Protein AF-A0A925CGX0-F1 (afdb_monomer_lite)

Sequence (48 aa):
MSPRLTAGLYLCGDYRESGTFDGALLSGRKAADAVMADYAARDTGVMA

Structure (mmCIF, N/CA/C/O backbone):
data_AF-A0A925CGX0-F1
#
_entry.id   AF-A0A925CGX0-F1
#
loop_
_atom_site.group_PDB
_atom_site.id
_atom_site.type_symbol
_atom_site.label_atom_id
_atom_site.label_alt_id
_atom_site.label_comp_id
_atom_site.label_asym_id
_atom_site.label_entity_id
_atom_site.label_seq_id
_atom_site.pdbx_PDB_ins_code
_atom_site.Cartn_x
_atom_site.Cartn_y
_atom_site.Cartn_z
_atom_site.occupancy
_atom_site.B_iso_or_equiv
_atom_site.auth_seq_id
_atom_site.auth_comp_id
_atom_site.auth_asym_id
_atom_site.auth_atom_id
_atom_site.pdbx_PDB_model_num
ATOM 1 N N . MET A 1 1 ? 3.227 6.852 -5.331 1.00 84.56 1 MET A N 1
ATOM 2 C CA . MET A 1 1 ? 1.830 6.364 -5.372 1.00 84.56 1 MET A CA 1
ATOM 3 C C . MET A 1 1 ? 1.435 5.837 -3.996 1.00 84.56 1 MET A C 1
ATOM 5 O O . MET A 1 1 ? 2.320 5.391 -3.277 1.00 84.56 1 MET A O 1
ATOM 9 N N . SER A 1 2 ? 0.158 5.907 -3.603 1.00 94.25 2 SER A N 1
ATOM 10 C CA . SER A 1 2 ? -0.283 5.353 -2.310 1.00 94.25 2 SER A CA 1
ATOM 11 C C . SER A 1 2 ? -0.123 3.824 -2.284 1.00 94.25 2 SER A C 1
ATOM 13 O O . SER A 1 2 ? -0.514 3.183 -3.261 1.00 94.25 2 SER A O 1
ATOM 15 N N . PRO A 1 3 ? 0.412 3.215 -1.210 1.00 97.50 3 PRO A N 1
ATOM 16 C CA . PRO A 1 3 ? 0.432 1.760 -1.056 1.00 97.50 3 PRO A CA 1
ATOM 17 C C . PRO A 1 3 ? -0.944 1.186 -0.686 1.00 97.50 3 PRO A C 1
ATOM 19 O O . PRO A 1 3 ? -1.142 -0.013 -0.833 1.00 97.50 3 PRO A O 1
ATOM 22 N N . ARG A 1 4 ? -1.896 2.011 -0.226 1.00 97.69 4 ARG A N 1
ATOM 23 C CA . ARG A 1 4 ? -3.245 1.575 0.171 1.00 97.69 4 ARG A CA 1
ATOM 24 C C . ARG A 1 4 ? -4.134 1.410 -1.057 1.00 97.69 4 ARG A C 1
ATOM 26 O O . ARG A 1 4 ? -4.335 2.384 -1.784 1.00 97.69 4 ARG A O 1
ATOM 33 N N . LEU A 1 5 ? -4.668 0.205 -1.257 1.00 96.94 5 LEU A N 1
ATOM 34 C CA . LEU A 1 5 ? -5.654 -0.079 -2.304 1.00 96.94 5 LEU A CA 1
ATOM 35 C C . LEU A 1 5 ? -7.081 0.020 -1.755 1.00 96.94 5 LEU A C 1
ATOM 37 O O . LEU A 1 5 ? -7.929 0.689 -2.334 1.00 96.94 5 LEU A O 1
ATOM 41 N N . THR A 1 6 ? -7.323 -0.633 -0.621 1.00 96.88 6 THR A N 1
ATOM 42 C CA . THR A 1 6 ? -8.565 -0.554 0.158 1.00 96.88 6 THR A CA 1
ATOM 43 C C . THR A 1 6 ? -8.246 -0.823 1.633 1.00 96.88 6 THR A C 1
ATOM 45 O O . THR A 1 6 ? -7.092 -1.086 1.979 1.00 96.88 6 THR A O 1
ATOM 48 N N . ALA A 1 7 ? -9.239 -0.732 2.517 1.00 95.12 7 ALA A N 1
ATOM 49 C CA . ALA A 1 7 ? -9.058 -0.935 3.949 1.00 95.12 7 ALA A CA 1
ATOM 50 C C . ALA A 1 7 ? -8.402 -2.297 4.240 1.00 95.12 7 ALA A C 1
ATOM 52 O O . ALA A 1 7 ? -8.927 -3.347 3.875 1.00 95.12 7 ALA A O 1
ATOM 53 N N . GLY A 1 8 ? -7.233 -2.269 4.887 1.00 95.69 8 GLY A N 1
ATOM 54 C CA . GLY A 1 8 ? -6.474 -3.473 5.231 1.00 95.69 8 GLY A CA 1
ATOM 55 C C . GLY A 1 8 ? -5.759 -4.166 4.064 1.00 95.69 8 GLY A C 1
ATOM 56 O O . GLY A 1 8 ? -5.126 -5.192 4.300 1.00 95.69 8 GLY A O 1
ATOM 57 N N . LEU A 1 9 ? -5.813 -3.628 2.838 1.00 97.69 9 LEU A N 1
ATOM 58 C CA . LEU A 1 9 ? -5.141 -4.194 1.665 1.00 97.69 9 LEU A CA 1
ATOM 59 C C . LEU A 1 9 ? -4.139 -3.204 1.063 1.00 97.69 9 LEU A C 1
ATOM 61 O O . LEU A 1 9 ? -4.491 -2.095 0.644 1.00 97.69 9 LEU A O 1
ATOM 65 N N . TYR A 1 10 ? -2.889 -3.651 0.960 1.00 98.31 10 TYR A N 1
ATOM 66 C CA . TYR A 1 10 ? -1.753 -2.842 0.531 1.00 98.31 10 TYR A CA 1
ATOM 67 C C . TYR A 1 10 ? -1.038 -3.499 -0.647 1.00 98.31 10 TYR A C 1
ATOM 69 O O . TYR A 1 10 ? -0.995 -4.723 -0.756 1.00 98.31 10 TYR A O 1
ATOM 77 N N . LEU A 1 11 ? -0.464 -2.678 -1.523 1.00 97.81 11 LEU A N 1
ATOM 78 C CA . LEU A 1 11 ? 0.286 -3.112 -2.696 1.00 97.81 11 LEU A CA 1
ATOM 79 C C . LEU A 1 11 ? 1.759 -2.725 -2.572 1.00 97.81 11 LEU A C 1
ATOM 81 O O . LEU A 1 11 ? 2.087 -1.568 -2.299 1.00 97.81 11 LEU A O 1
ATOM 85 N N . CYS A 1 12 ? 2.631 -3.673 -2.891 1.00 98.00 12 CYS A N 1
ATOM 86 C CA . CYS A 1 12 ? 4.056 -3.470 -3.121 1.00 98.00 12 CYS A CA 1
ATOM 87 C C . CYS A 1 12 ? 4.520 -4.337 -4.303 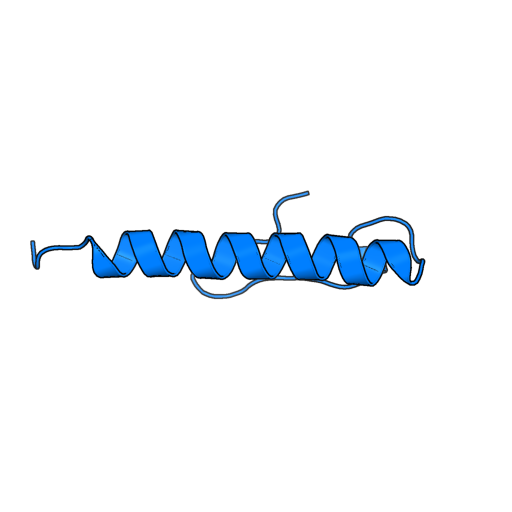1.00 98.00 12 CYS A C 1
ATOM 89 O O . CYS A 1 12 ? 3.772 -5.175 -4.810 1.00 98.00 12 CYS A O 1
ATOM 91 N N . GLY A 1 13 ? 5.730 -4.076 -4.776 1.00 97.44 13 GLY A N 1
ATOM 92 C CA . GLY A 1 13 ? 6.327 -4.685 -5.957 1.00 97.44 13 GLY A CA 1
ATOM 93 C C . GLY A 1 13 ? 7.119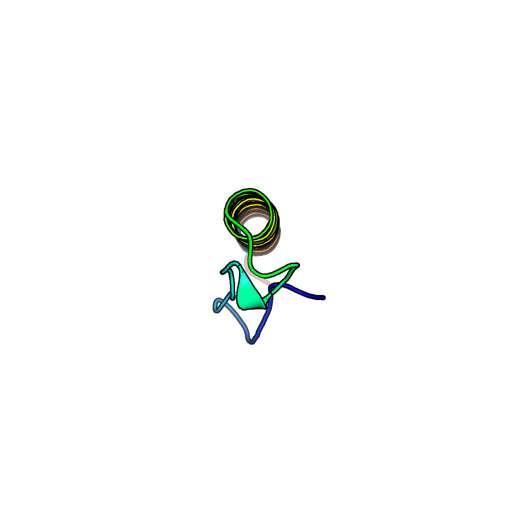 -3.651 -6.749 1.00 97.44 13 GLY A C 1
ATOM 94 O O . GLY A 1 13 ? 6.850 -2.453 -6.686 1.00 97.44 13 GLY A O 1
ATOM 95 N N . ASP A 1 14 ? 8.087 -4.114 -7.521 1.00 96.88 14 ASP A N 1
ATOM 96 C CA . ASP A 1 14 ? 8.900 -3.290 -8.418 1.00 96.88 14 ASP A CA 1
ATOM 97 C C . ASP A 1 14 ? 8.060 -2.482 -9.425 1.00 96.88 14 ASP A C 1
ATOM 99 O O . ASP A 1 14 ? 8.374 -1.318 -9.684 1.00 96.88 14 ASP A O 1
ATOM 103 N N . TYR A 1 15 ? 6.943 -3.040 -9.906 1.00 95.25 15 TYR A N 1
ATOM 104 C CA . TYR A 1 15 ? 5.976 -2.358 -10.784 1.00 95.25 15 TYR A CA 1
ATOM 105 C C . TYR A 1 15 ? 5.324 -1.111 -10.156 1.00 95.25 15 TYR A C 1
AT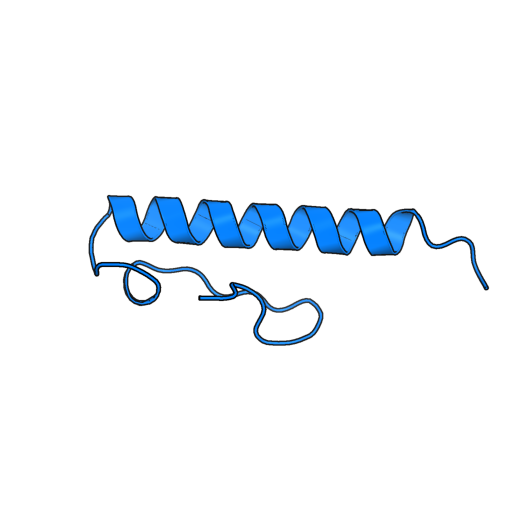OM 107 O O . TYR A 1 15 ? 4.711 -0.306 -10.857 1.00 95.25 15 TYR A O 1
ATOM 115 N N . ARG A 1 16 ? 5.406 -0.955 -8.828 1.00 94.81 16 ARG A N 1
ATOM 116 C CA . ARG A 1 16 ? 4.894 0.218 -8.099 1.00 94.81 16 ARG A CA 1
ATOM 117 C C . ARG A 1 16 ? 5.869 1.394 -8.125 1.00 94.81 16 ARG A C 1
ATOM 119 O O . ARG A 1 16 ? 5.466 2.499 -7.765 1.00 94.81 16 ARG A O 1
ATOM 126 N N . GLU A 1 17 ? 7.121 1.146 -8.506 1.00 94.56 17 GLU A N 1
ATOM 127 C CA . GLU A 1 17 ? 8.206 2.127 -8.560 1.00 94.56 17 GLU A CA 1
ATOM 128 C C . GLU A 1 17 ? 8.892 2.070 -9.941 1.00 94.56 17 GLU A C 1
ATOM 130 O O . GLU A 1 17 ? 8.291 2.496 -10.923 1.00 94.56 17 GLU A O 1
ATOM 135 N N . SER A 1 18 ? 10.131 1.568 -10.040 1.00 93.62 18 SER A N 1
ATOM 136 C CA . SER A 1 18 ? 10.968 1.629 -11.251 1.00 93.62 18 SER A CA 1
ATOM 137 C C . SER A 1 18 ? 11.226 0.285 -11.947 1.00 93.62 18 SER A C 1
ATOM 139 O O . SER A 1 18 ? 12.069 0.236 -12.839 1.00 93.62 18 SER A O 1
ATOM 141 N N . GLY A 1 19 ? 10.573 -0.815 -11.550 1.00 96.06 19 GLY A N 1
ATOM 142 C CA . GLY A 1 19 ? 10.838 -2.143 -12.136 1.00 96.06 19 GLY A CA 1
ATOM 143 C C . GLY A 1 19 ? 12.220 -2.720 -11.787 1.00 96.06 19 GLY A C 1
ATOM 144 O O . GLY A 1 19 ? 12.783 -3.502 -12.546 1.00 96.06 19 GLY A O 1
ATOM 145 N N . THR A 1 20 ? 12.811 -2.286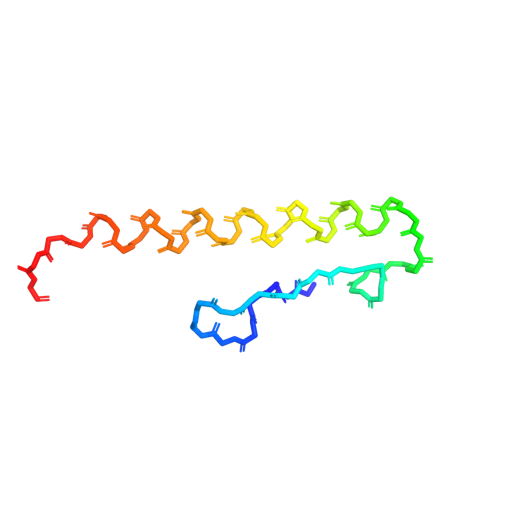 -10.671 1.00 97.62 20 THR A N 1
ATOM 146 C CA . THR A 1 20 ? 14.129 -2.731 -10.190 1.00 97.62 20 THR A CA 1
ATOM 147 C C . THR A 1 20 ? 14.018 -3.394 -8.818 1.00 97.62 20 THR A C 1
ATOM 149 O O . THR A 1 20 ? 13.029 -3.206 -8.106 1.00 97.62 20 THR A O 1
ATOM 152 N N . PHE A 1 21 ? 15.064 -4.116 -8.400 1.00 97.75 21 PHE A N 1
ATOM 153 C CA . PHE A 1 21 ? 15.151 -4.674 -7.044 1.00 97.75 21 PHE A CA 1
ATOM 154 C C . PHE A 1 21 ? 15.021 -3.599 -5.959 1.00 97.75 21 PHE A C 1
ATOM 156 O O . PHE A 1 21 ? 14.224 -3.755 -5.035 1.00 97.75 21 PHE A O 1
ATOM 163 N N . ASP A 1 22 ? 15.725 -2.475 -6.105 1.00 98.00 22 ASP A N 1
ATOM 164 C CA . ASP A 1 22 ? 15.614 -1.355 -5.164 1.00 98.00 22 ASP A CA 1
ATOM 165 C C . ASP A 1 22 ? 14.198 -0.767 -5.149 1.00 98.00 22 ASP A C 1
ATOM 167 O O . ASP A 1 22 ? 13.671 -0.436 -4.087 1.00 98.00 22 ASP A O 1
ATOM 171 N N . GLY A 1 23 ? 13.537 -0.709 -6.310 1.00 97.62 23 GLY A N 1
ATOM 172 C CA . GLY A 1 23 ? 12.132 -0.319 -6.415 1.00 97.62 23 GLY A CA 1
ATOM 173 C C . GLY A 1 23 ? 11.201 -1.262 -5.644 1.00 97.62 23 GLY A C 1
ATOM 174 O O . GLY A 1 23 ? 10.313 -0.798 -4.923 1.00 97.62 23 GLY A O 1
ATOM 175 N N . ALA A 1 24 ? 11.431 -2.578 -5.717 1.00 98.31 24 ALA A N 1
ATOM 176 C CA . ALA A 1 24 ? 10.678 -3.555 -4.932 1.00 98.31 24 ALA A CA 1
ATOM 177 C C . ALA A 1 24 ? 10.857 -3.324 -3.424 1.00 98.31 24 ALA A C 1
ATOM 179 O O . ALA A 1 24 ? 9.860 -3.216 -2.705 1.00 98.31 24 ALA A O 1
ATOM 180 N N . LEU A 1 25 ? 12.100 -3.170 -2.955 1.00 98.44 25 LEU A N 1
ATOM 181 C CA . LEU A 1 25 ? 12.401 -2.928 -1.539 1.00 98.44 25 LEU A CA 1
ATOM 182 C C . LEU A 1 25 ? 11.789 -1.611 -1.039 1.00 98.44 25 LEU A C 1
ATOM 184 O O . LEU A 1 25 ? 11.161 -1.584 0.023 1.00 98.44 25 LEU A O 1
ATOM 188 N N . LEU A 1 26 ? 11.901 -0.537 -1.826 1.00 98.06 26 LEU A N 1
ATOM 189 C CA . LEU A 1 26 ? 11.313 0.764 -1.509 1.00 98.06 26 LEU A CA 1
ATOM 190 C C . LEU A 1 26 ? 9.786 0.683 -1.393 1.00 98.06 26 LEU A C 1
ATOM 192 O O . LEU A 1 26 ? 9.207 1.174 -0.421 1.00 98.06 26 LEU A O 1
ATOM 196 N N . SER A 1 27 ? 9.124 0.055 -2.367 1.00 98.19 27 SER A N 1
ATOM 197 C CA . SER A 1 27 ? 7.667 -0.115 -2.337 1.00 98.19 27 SER A CA 1
ATOM 198 C C . SER A 1 27 ? 7.213 -0.973 -1.149 1.00 98.19 27 SER A C 1
ATOM 200 O O . SER A 1 27 ? 6.205 -0.660 -0.513 1.00 98.19 27 SER A O 1
ATOM 202 N N . GLY A 1 28 ? 7.984 -2.013 -0.803 1.00 98.31 28 GLY A N 1
ATOM 203 C CA . GLY A 1 28 ? 7.744 -2.867 0.357 1.00 98.31 28 GLY A CA 1
ATOM 204 C C . GLY A 1 28 ? 7.823 -2.082 1.662 1.00 98.31 28 GLY A C 1
ATOM 205 O O . GLY A 1 28 ? 6.918 -2.185 2.491 1.00 98.31 28 GLY A O 1
ATOM 206 N N . ARG A 1 29 ? 8.839 -1.220 1.809 1.00 98.56 29 ARG 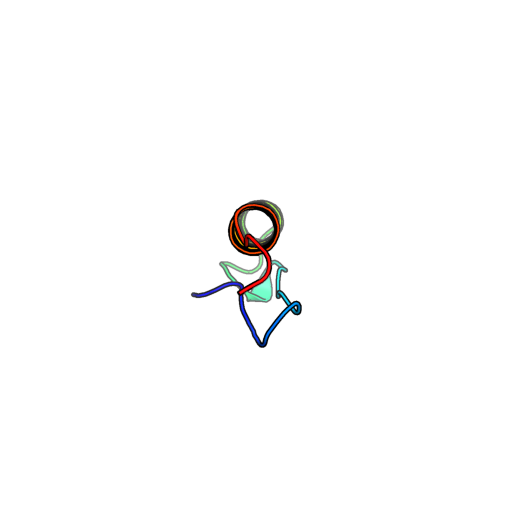A N 1
ATOM 207 C CA . ARG A 1 29 ? 8.962 -0.327 2.969 1.00 98.56 29 ARG A CA 1
ATOM 208 C C . ARG A 1 29 ? 7.744 0.585 3.110 1.00 98.56 29 ARG A C 1
ATOM 210 O O . ARG A 1 29 ? 7.161 0.652 4.188 1.00 98.56 29 ARG A O 1
ATOM 217 N N . LYS A 1 30 ? 7.315 1.225 2.018 1.00 98.25 30 LYS A N 1
ATOM 218 C CA . LYS A 1 30 ? 6.130 2.103 2.017 1.00 98.25 30 LYS A CA 1
ATOM 219 C C . LYS A 1 30 ? 4.854 1.354 2.416 1.00 98.25 30 LYS A C 1
ATOM 221 O O . LYS A 1 30 ? 4.038 1.900 3.156 1.00 98.25 30 LYS A O 1
ATOM 226 N N . ALA A 1 31 ? 4.668 0.124 1.932 1.00 98.56 31 ALA A N 1
ATOM 227 C CA . ALA A 1 31 ? 3.518 -0.699 2.302 1.00 98.56 31 ALA A CA 1
ATOM 228 C C . ALA A 1 31 ? 3.544 -1.084 3.789 1.00 98.56 31 ALA A C 1
ATOM 230 O O . ALA A 1 31 ? 2.527 -0.934 4.460 1.00 98.56 31 ALA A O 1
ATOM 231 N N . ALA A 1 32 ? 4.700 -1.493 4.320 1.00 98.50 32 ALA A N 1
ATOM 232 C CA . ALA A 1 32 ? 4.858 -1.806 5.740 1.00 98.50 32 ALA A CA 1
ATOM 233 C C . ALA A 1 32 ? 4.593 -0.586 6.641 1.00 98.50 32 ALA A C 1
ATOM 235 O O . ALA A 1 32 ? 3.871 -0.700 7.629 1.00 98.50 32 ALA A O 1
ATOM 236 N N . ASP A 1 33 ? 5.096 0.595 6.270 1.00 98.50 33 ASP A N 1
ATOM 237 C CA . ASP A 1 33 ? 4.834 1.836 7.011 1.00 98.50 33 ASP A CA 1
ATOM 238 C C . ASP A 1 33 ? 3.339 2.181 7.037 1.00 98.50 33 ASP A C 1
ATOM 240 O O . ASP A 1 33 ? 2.807 2.594 8.068 1.00 98.50 33 ASP A O 1
ATOM 244 N N . ALA A 1 34 ? 2.638 1.969 5.920 1.00 98.00 34 ALA A N 1
ATOM 245 C CA . ALA A 1 34 ? 1.197 2.178 5.845 1.00 98.00 34 ALA A CA 1
ATOM 246 C C . ALA A 1 34 ? 0.411 1.179 6.707 1.00 98.00 34 ALA A C 1
ATOM 248 O O . ALA A 1 34 ? -0.515 1.595 7.399 1.00 98.00 34 ALA A O 1
ATOM 249 N N . VAL A 1 35 ? 0.809 -0.100 6.712 1.00 97.62 35 VAL A N 1
ATOM 250 C CA . VAL A 1 35 ? 0.237 -1.124 7.603 1.00 97.62 35 VAL A CA 1
ATOM 251 C C . VAL A 1 35 ? 0.387 -0.690 9.058 1.00 97.62 35 VAL A C 1
ATOM 253 O O . VAL A 1 35 ? -0.604 -0.650 9.781 1.00 97.62 35 VAL A O 1
ATOM 256 N N . MET A 1 36 ? 1.597 -0.318 9.483 1.00 97.81 36 MET A N 1
ATOM 257 C CA . MET A 1 36 ? 1.859 0.076 10.870 1.00 97.81 36 MET A CA 1
ATOM 258 C C . MET A 1 36 ? 1.062 1.315 11.283 1.00 97.81 36 MET A C 1
ATOM 260 O O . MET A 1 36 ? 0.507 1.342 12.379 1.00 97.81 36 MET A O 1
ATOM 264 N N . ALA A 1 37 ? 0.962 2.316 10.406 1.00 96.81 37 ALA A N 1
ATOM 265 C CA . ALA A 1 37 ? 0.169 3.514 10.664 1.00 96.81 37 ALA A CA 1
ATOM 266 C C . ALA A 1 37 ? -1.326 3.194 10.829 1.00 96.81 37 ALA A C 1
ATOM 268 O O . ALA A 1 37 ? -1.955 3.672 11.772 1.00 96.81 37 ALA A O 1
ATOM 269 N N . ASP A 1 38 ? -1.886 2.357 9.954 1.00 96.38 38 ASP A N 1
ATOM 270 C CA . ASP A 1 38 ? -3.305 1.994 10.013 1.00 96.38 38 ASP A CA 1
ATOM 271 C C . ASP A 1 38 ? -3.594 1.086 11.221 1.00 96.38 38 ASP A C 1
ATOM 273 O O . ASP A 1 38 ? -4.646 1.211 11.845 1.00 96.38 38 ASP A O 1
ATOM 277 N N . TYR A 1 39 ? -2.657 0.214 11.609 1.00 94.38 39 TYR A N 1
ATOM 278 C CA . TYR A 1 39 ? -2.746 -0.548 12.860 1.00 94.38 39 TYR A CA 1
ATOM 279 C C . TYR A 1 39 ? -2.715 0.364 14.088 1.00 94.38 39 TYR A C 1
ATOM 281 O O . TYR A 1 39 ? -3.579 0.235 14.948 1.00 94.38 39 TYR A O 1
ATOM 289 N N . ALA A 1 40 ? -1.781 1.315 14.156 1.00 94.31 40 ALA A N 1
ATOM 290 C CA . ALA A 1 40 ? -1.698 2.261 15.268 1.00 94.31 40 ALA A CA 1
ATOM 291 C C . ALA A 1 40 ? -2.962 3.133 15.378 1.00 94.31 40 ALA A C 1
ATOM 293 O O . ALA A 1 40 ? -3.448 3.393 16.478 1.00 94.31 40 ALA A O 1
ATOM 294 N N . ALA A 1 41 ? -3.540 3.536 14.244 1.00 91.56 41 ALA A N 1
ATOM 295 C CA . ALA A 1 41 ? -4.800 4.274 14.206 1.00 91.56 41 ALA A CA 1
ATOM 296 C C . ALA A 1 41 ? -6.005 3.426 14.661 1.00 91.56 41 ALA A C 1
ATOM 298 O O . ALA A 1 41 ? -6.948 3.966 15.231 1.00 91.56 41 ALA A O 1
ATOM 299 N N . ARG A 1 42 ? -5.978 2.102 14.444 1.00 86.19 42 ARG A N 1
ATOM 300 C CA . ARG A 1 42 ? -6.986 1.169 14.985 1.00 86.19 42 ARG A CA 1
ATOM 301 C C . ARG A 1 42 ? -6.810 0.932 16.483 1.00 86.19 42 ARG A C 1
ATOM 303 O O . ARG A 1 42 ? -7.806 0.818 17.184 1.00 86.19 42 ARG A O 1
ATOM 310 N N . ASP A 1 43 ? -5.568 0.849 16.952 1.00 79.19 43 ASP A N 1
ATOM 311 C CA . ASP A 1 43 ? -5.225 0.534 18.346 1.00 79.19 43 ASP A CA 1
ATOM 312 C C . ASP A 1 43 ? -5.441 1.727 19.291 1.00 79.19 43 ASP A C 1
ATOM 314 O O . ASP A 1 43 ? -5.868 1.576 20.430 1.00 79.19 43 ASP A O 1
ATOM 318 N N . THR A 1 44 ? -5.244 2.948 18.786 1.00 73.25 44 THR A N 1
ATOM 319 C CA . THR A 1 44 ? -5.617 4.189 19.492 1.00 73.25 44 THR A CA 1
ATOM 320 C C . THR A 1 44 ? -7.129 4.461 19.485 1.00 73.25 44 THR A C 1
ATOM 322 O O . THR A 1 44 ? -7.593 5.415 20.114 1.00 73.25 44 THR A O 1
ATOM 325 N N . GLY A 1 45 ? -7.912 3.587 18.843 1.00 54.75 45 GLY A N 1
ATOM 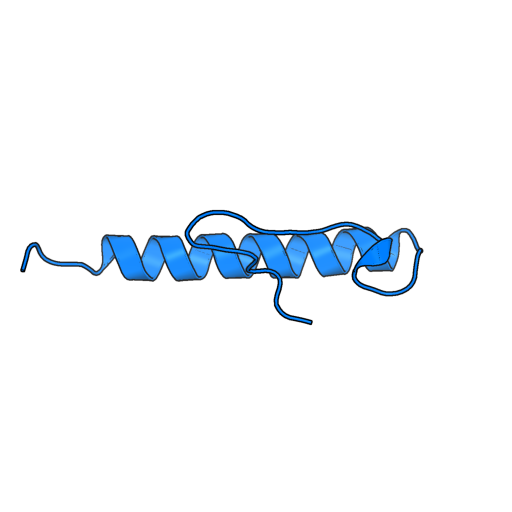326 C CA . GLY A 1 45 ? -9.363 3.525 18.949 1.00 54.75 45 GLY A CA 1
ATOM 327 C C . GLY A 1 45 ? -9.813 2.949 20.291 1.00 54.75 45 GLY A C 1
ATOM 328 O O . GLY A 1 45 ? -10.095 1.759 20.410 1.00 54.75 45 GLY A O 1
ATOM 329 N N . VAL A 1 46 ? -9.958 3.823 21.291 1.00 55.44 46 VAL A N 1
ATOM 330 C CA . VAL A 1 46 ? -10.996 3.683 22.326 1.00 55.44 46 VAL A CA 1
ATOM 331 C C . VAL A 1 46 ? -12.287 3.210 21.649 1.00 55.44 46 VAL A C 1
ATOM 333 O O . VAL A 1 46 ? -12.682 3.787 20.639 1.00 55.44 46 VAL A O 1
ATOM 336 N N . MET A 1 47 ? -12.943 2.181 22.196 1.00 42.31 47 MET A N 1
ATOM 337 C CA . MET A 1 47 ? -14.331 1.863 21.850 1.00 42.31 47 MET A CA 1
ATOM 338 C C . MET A 1 47 ? -15.191 3.127 21.985 1.00 42.31 47 MET A C 1
ATOM 340 O O . MET A 1 47 ? -15.512 3.532 23.103 1.00 42.31 47 MET A O 1
ATOM 344 N N . ALA A 1 48 ? -15.550 3.731 20.855 1.00 42.66 48 ALA A N 1
ATOM 345 C CA . ALA A 1 48 ? -16.618 4.710 20.701 1.00 42.66 48 ALA A CA 1
ATOM 346 C C . ALA A 1 48 ? -17.172 4.611 19.276 1.00 42.66 48 ALA A C 1
ATOM 348 O O . ALA A 1 48 ? -16.358 4.661 18.325 1.00 42.66 48 ALA A O 1
#

Radius of gyration: 12.76 Å; chains: 1; bounding box: 32×11×34 Å

Foldseek 3Di:
DQQDPDVPHGDADLVVDPVDPVRRVVRVVRRVVVNVVSVVVVVVDDPD

Secondary structure (DSSP, 8-state):
--SEEETTEE--SGGGTTSSHHHHHHHHHHHHHHHHHHHHHHHT----

pLDDT: mean 91.55, std 13.92, range [42.31, 98.56]